Protein AF-A0A7J4T4Z6-F1 (afdb_monomer)

pLDDT: mean 88.27, std 12.52, range [46.16, 98.38]

Mean predicted aligned error: 5.54 Å

Sequence (144 aa):
MSSESMVTLQERMVHLTEQLSMPLIEVSLIVNRWIKALLSRLEELADEHNESLPENVKNPIPLAGSNNETNDFNYDLDRVLKMVDDDRMDILDTLIRVTIEEEKLSLMSALLFMRNWEFEMRKRLEQVQRPGQLFSPVTFEDGF

Radius of gyration: 15.97 Å; Cα contacts (8 Å, |Δi|>4): 110; chains: 1; bounding box: 39×34×45 Å

Secondary structure (DSSP, 8-state):
-HHHHHHHHHHHHHHHHHHTT-BHHHHHHHHHHHHHHHHHHHHHHHHHTT----HHHHSPPPPTT-----------HHHHHTSS-HHHHHHHHHHHHHHHHHTT--HHHHHHHHHHHHHHHHHHHHT--SGGGGGSBP-PPTT-

Structure (mmCIF, N/CA/C/O backbone):
data_AF-A0A7J4T4Z6-F1
#
_entry.id   AF-A0A7J4T4Z6-F1
#
loop_
_atom_site.group_PDB
_atom_site.id
_atom_site.type_symbol
_atom_site.label_atom_id
_atom_site.label_alt_id
_atom_sit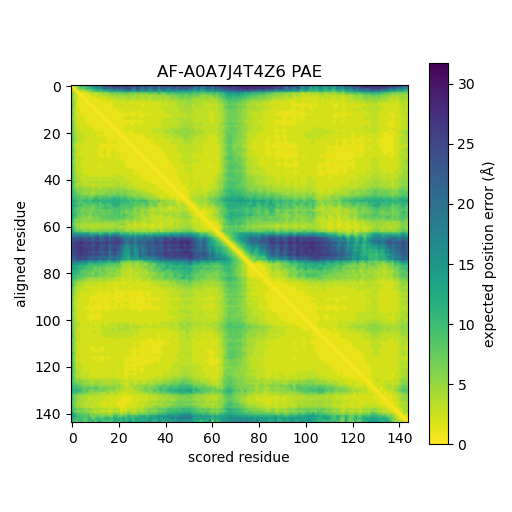e.label_comp_id
_atom_site.label_asym_id
_atom_site.label_entity_id
_atom_site.label_seq_id
_atom_site.pdbx_PDB_ins_code
_atom_site.Cartn_x
_atom_site.Cartn_y
_atom_site.Cartn_z
_atom_site.occupancy
_atom_site.B_iso_or_equiv
_atom_site.auth_seq_id
_atom_site.auth_comp_id
_atom_site.auth_asym_id
_atom_site.auth_atom_id
_atom_site.pdbx_PDB_model_num
ATOM 1 N N . MET A 1 1 ? 3.400 7.942 19.978 1.00 46.16 1 MET A N 1
ATOM 2 C CA . MET A 1 1 ? 3.428 6.533 19.543 1.00 46.16 1 MET A CA 1
ATOM 3 C C . MET A 1 1 ? 3.105 6.383 18.054 1.00 46.16 1 MET A C 1
ATOM 5 O O . MET A 1 1 ? 3.678 5.508 17.445 1.00 46.16 1 MET A O 1
ATOM 9 N N . SER A 1 2 ? 2.283 7.239 17.422 1.00 60.22 2 SER A N 1
ATOM 10 C CA . SER A 1 2 ? 1.936 7.089 15.992 1.00 60.22 2 SER A CA 1
ATOM 11 C C . SER A 1 2 ? 3.052 7.429 14.990 1.00 60.22 2 SER A C 1
ATOM 13 O O . SER A 1 2 ? 3.075 6.849 13.915 1.00 60.22 2 SER A O 1
ATOM 15 N N . SER A 1 3 ? 3.964 8.358 15.303 1.00 74.44 3 SER A N 1
ATOM 16 C CA . SER A 1 3 ? 4.955 8.832 14.319 1.00 74.44 3 SER A CA 1
ATOM 17 C C . SER A 1 3 ? 6.082 7.836 14.041 1.00 74.44 3 SER A C 1
ATOM 19 O O . SER A 1 3 ? 6.482 7.705 12.895 1.00 74.44 3 SER A O 1
ATOM 21 N N . GLU A 1 4 ? 6.594 7.150 15.063 1.00 85.25 4 GLU A N 1
ATOM 22 C CA . GLU A 1 4 ? 7.739 6.233 14.928 1.00 85.25 4 GLU A CA 1
ATOM 23 C C . GLU A 1 4 ? 7.346 4.972 14.153 1.00 85.25 4 GLU A C 1
ATOM 25 O O . GLU A 1 4 ? 7.978 4.634 13.162 1.00 85.25 4 GLU A O 1
ATOM 30 N N . SER A 1 5 ? 6.204 4.377 14.496 1.00 88.19 5 SER A N 1
ATOM 31 C CA . SER A 1 5 ? 5.625 3.239 13.777 1.00 88.19 5 SER A CA 1
ATOM 32 C C . SER A 1 5 ? 5.323 3.522 12.300 1.00 88.19 5 SER A C 1
ATOM 34 O O . SER A 1 5 ? 5.515 2.657 11.446 1.00 88.19 5 SER A O 1
ATOM 36 N N . MET A 1 6 ? 4.865 4.738 11.969 1.00 90.62 6 MET A N 1
ATOM 37 C CA . MET A 1 6 ? 4.678 5.142 10.569 1.00 90.62 6 MET A CA 1
ATOM 38 C C . MET A 1 6 ? 6.015 5.263 9.831 1.00 90.62 6 MET A C 1
ATOM 40 O O . MET A 1 6 ? 6.100 4.830 8.686 1.00 90.62 6 MET A O 1
ATOM 44 N N . VAL A 1 7 ? 7.053 5.795 10.488 1.00 92.00 7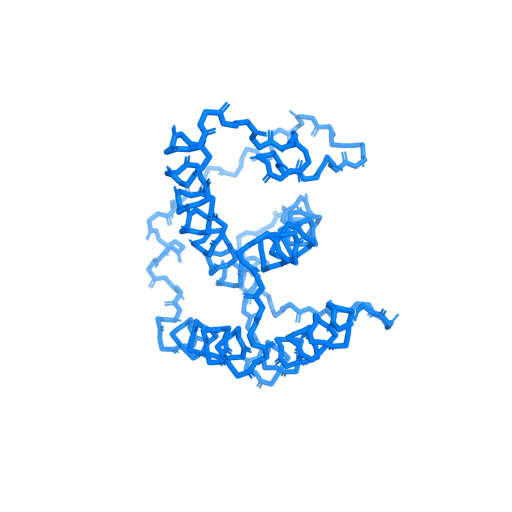 VAL A N 1
ATOM 45 C CA . VAL A 1 7 ? 8.414 5.857 9.929 1.00 92.00 7 VAL A CA 1
ATOM 46 C C . VAL A 1 7 ? 8.958 4.449 9.691 1.00 92.00 7 VAL A C 1
ATOM 48 O O . VAL A 1 7 ? 9.458 4.169 8.608 1.00 92.00 7 VAL A O 1
ATOM 51 N N . THR A 1 8 ? 8.772 3.518 10.628 1.00 93.94 8 THR A N 1
ATOM 52 C CA . THR A 1 8 ? 9.204 2.124 10.449 1.00 93.94 8 THR A CA 1
ATOM 53 C C . THR A 1 8 ? 8.520 1.452 9.257 1.00 93.94 8 THR A C 1
ATOM 55 O O . THR A 1 8 ? 9.186 0.780 8.467 1.00 93.94 8 THR A O 1
ATOM 58 N N . LEU A 1 9 ? 7.208 1.643 9.080 1.00 95.62 9 LEU A N 1
ATOM 59 C CA . LEU A 1 9 ? 6.504 1.135 7.898 1.00 95.62 9 LEU A CA 1
ATOM 60 C C . LEU A 1 9 ? 7.033 1.772 6.606 1.00 95.62 9 LEU A C 1
ATOM 62 O O . LEU A 1 9 ? 7.227 1.067 5.616 1.00 95.62 9 LEU A O 1
ATOM 66 N N . GLN A 1 10 ? 7.310 3.076 6.631 1.00 95.12 10 GLN A N 1
ATOM 67 C CA . GLN A 1 10 ? 7.882 3.801 5.501 1.00 95.12 10 GLN A CA 1
ATOM 68 C C . GLN A 1 10 ? 9.233 3.230 5.079 1.00 95.12 10 GLN A C 1
ATOM 70 O O . GLN A 1 10 ? 9.383 2.815 3.932 1.00 95.12 10 GLN A O 1
ATOM 75 N N . GLU A 1 11 ? 10.185 3.156 6.009 1.00 95.00 11 GLU A N 1
ATOM 76 C CA . GLU A 1 11 ? 11.544 2.675 5.763 1.00 95.00 11 GLU A CA 1
ATOM 77 C C . GLU A 1 11 ? 11.530 1.248 5.219 1.00 95.00 11 GLU A C 1
ATOM 79 O O . GLU A 1 11 ? 12.201 0.947 4.232 1.00 95.00 11 GLU A O 1
ATOM 84 N N . ARG A 1 12 ? 10.713 0.370 5.814 1.00 96.75 12 ARG A N 1
ATOM 85 C CA . ARG A 1 12 ? 10.575 -1.020 5.364 1.00 96.75 12 ARG A CA 1
ATOM 86 C C . ARG A 1 12 ? 10.003 -1.114 3.949 1.00 96.75 12 ARG A C 1
ATOM 88 O O . ARG A 1 12 ? 10.496 -1.913 3.154 1.00 96.75 12 ARG A O 1
ATOM 95 N N . MET A 1 13 ? 8.987 -0.316 3.618 1.00 97.12 13 MET A N 1
ATOM 96 C CA . MET A 1 13 ? 8.403 -0.311 2.273 1.00 97.12 13 MET A CA 1
ATOM 97 C C . MET A 1 13 ? 9.351 0.284 1.227 1.00 97.12 13 MET A C 1
ATOM 99 O O . MET A 1 13 ? 9.503 -0.304 0.156 1.00 97.12 13 MET A O 1
ATOM 103 N N . VAL A 1 14 ? 10.019 1.403 1.525 1.00 96.69 14 VAL A N 1
ATOM 104 C CA . VAL A 1 14 ? 11.043 1.995 0.645 1.00 96.69 14 VAL A CA 1
ATOM 105 C C . VAL A 1 14 ? 12.152 0.978 0.392 1.00 96.69 14 VAL A C 1
ATOM 107 O O . VAL A 1 14 ? 12.416 0.624 -0.754 1.00 96.69 14 VAL A O 1
ATOM 110 N N . HIS A 1 15 ? 12.712 0.403 1.456 1.00 96.38 15 HIS A N 1
ATOM 111 C CA . HIS A 1 15 ? 13.794 -0.566 1.340 1.00 96.38 15 HIS A CA 1
ATOM 112 C C . HIS A 1 15 ? 13.401 -1.792 0.507 1.00 96.38 15 HIS A C 1
ATOM 114 O O . HIS A 1 15 ? 14.153 -2.215 -0.370 1.00 96.38 15 HIS A O 1
ATOM 120 N N . LEU A 1 16 ? 12.208 -2.352 0.737 1.00 97.31 16 LEU A N 1
ATOM 121 C CA . LEU A 1 16 ? 11.740 -3.523 -0.003 1.00 97.31 16 LEU A CA 1
ATOM 122 C C . LEU A 1 16 ? 11.497 -3.212 -1.485 1.00 97.31 16 LEU A C 1
ATOM 124 O O . LEU A 1 16 ? 11.888 -3.996 -2.353 1.00 97.31 16 LEU A O 1
ATOM 128 N N . THR A 1 17 ? 10.847 -2.084 -1.777 1.00 96.75 17 THR A N 1
ATOM 129 C CA . THR A 1 17 ? 10.553 -1.687 -3.161 1.00 96.75 17 THR A CA 1
ATOM 130 C C . THR A 1 17 ? 11.830 -1.428 -3.958 1.00 96.75 17 THR A C 1
ATOM 132 O O . THR A 1 17 ? 11.906 -1.843 -5.114 1.00 96.75 17 THR A O 1
ATOM 135 N N . GLU A 1 18 ? 12.863 -0.857 -3.338 1.00 95.69 18 GLU A N 1
ATOM 136 C CA . GLU A 1 18 ? 14.193 -0.709 -3.938 1.00 95.69 18 GLU A CA 1
ATOM 137 C C . GLU A 1 18 ? 14.900 -2.059 -4.115 1.00 95.69 18 GLU A C 1
ATOM 139 O O . GLU A 1 18 ? 15.369 -2.375 -5.213 1.00 95.69 18 GLU A O 1
ATOM 144 N N . GLN A 1 19 ? 14.925 -2.897 -3.071 1.00 96.69 19 GLN A N 1
ATOM 145 C CA . GLN A 1 19 ? 15.586 -4.207 -3.086 1.00 96.69 19 GLN A CA 1
ATOM 146 C C . GLN A 1 19 ? 15.039 -5.116 -4.193 1.00 96.69 19 GLN A C 1
ATOM 148 O O . GLN A 1 19 ? 15.803 -5.817 -4.857 1.00 96.69 19 GLN A O 1
ATOM 153 N N . LEU A 1 20 ? 13.720 -5.118 -4.389 1.00 96.81 20 LEU A N 1
ATOM 154 C CA . LEU A 1 20 ? 13.059 -5.933 -5.408 1.00 96.81 20 LEU A CA 1
ATOM 155 C C . LEU A 1 20 ? 12.883 -5.194 -6.740 1.00 96.81 20 LEU A C 1
ATOM 157 O O . LEU A 1 20 ? 12.291 -5.755 -7.661 1.00 96.81 20 LEU A O 1
ATOM 161 N N . SER A 1 21 ? 13.386 -3.957 -6.847 1.00 96.38 21 SER A N 1
ATOM 162 C CA . SER A 1 21 ? 13.221 -3.092 -8.022 1.00 96.38 21 SER A CA 1
ATOM 163 C C . SER A 1 21 ? 11.763 -3.034 -8.491 1.00 96.38 21 SER A C 1
ATOM 165 O O . SER A 1 21 ? 11.476 -3.179 -9.681 1.00 96.38 21 SER A O 1
ATOM 167 N N . MET A 1 22 ? 10.836 -2.871 -7.540 1.00 97.31 22 MET A N 1
ATOM 168 C CA . MET A 1 22 ? 9.403 -3.008 -7.784 1.00 97.31 22 MET A CA 1
ATOM 169 C C . MET A 1 22 ? 8.913 -1.988 -8.823 1.00 97.31 22 MET A C 1
ATOM 171 O O . MET A 1 22 ? 9.096 -0.782 -8.631 1.00 97.31 22 MET A O 1
ATOM 175 N N . PRO A 1 23 ? 8.250 -2.451 -9.895 1.00 96.62 23 PRO A N 1
ATOM 176 C CA . PRO A 1 23 ? 7.514 -1.625 -10.840 1.00 96.62 23 PRO A CA 1
ATOM 177 C C . PRO A 1 23 ? 6.538 -0.638 -10.199 1.00 96.62 23 PRO A C 1
ATOM 179 O O . PRO A 1 23 ? 5.774 -0.997 -9.300 1.00 96.62 23 PRO A O 1
ATOM 182 N N . LEU A 1 24 ? 6.464 0.572 -10.763 1.00 95.56 24 LEU A N 1
ATOM 183 C CA . LEU A 1 24 ? 5.466 1.583 -10.395 1.00 95.56 24 LEU A CA 1
ATOM 184 C C . LEU A 1 24 ? 4.038 1.027 -10.385 1.00 95.56 24 LEU A C 1
ATOM 186 O O . LEU A 1 24 ? 3.282 1.300 -9.451 1.00 95.56 24 LEU A O 1
ATOM 190 N N . ILE A 1 25 ? 3.664 0.239 -11.395 1.00 95.06 25 ILE A N 1
ATOM 191 C CA . ILE A 1 25 ? 2.314 -0.328 -11.489 1.00 95.06 25 ILE A CA 1
ATOM 192 C C . ILE A 1 25 ? 1.997 -1.280 -10.334 1.00 95.06 25 ILE A C 1
ATOM 194 O O . ILE A 1 25 ? 0.907 -1.219 -9.775 1.00 95.06 25 ILE A O 1
ATOM 198 N N . GLU A 1 26 ? 2.950 -2.111 -9.923 1.00 96.94 26 GLU A N 1
ATOM 199 C CA . GLU A 1 26 ? 2.747 -3.109 -8.871 1.00 96.94 26 GLU A CA 1
ATOM 200 C C . GLU A 1 26 ? 2.591 -2.457 -7.504 1.00 96.94 26 GLU A C 1
ATOM 202 O O . GLU A 1 26 ? 1.640 -2.754 -6.778 1.00 96.94 26 GLU A O 1
ATOM 207 N N . VAL A 1 27 ? 3.470 -1.500 -7.190 1.00 97.50 27 VAL A N 1
ATOM 208 C CA . VAL A 1 27 ? 3.378 -0.711 -5.956 1.00 97.50 27 VAL A CA 1
ATOM 209 C C . VAL A 1 27 ? 2.049 0.047 -5.918 1.00 97.50 27 VAL A C 1
ATOM 211 O O . VAL A 1 27 ? 1.338 -0.000 -4.916 1.00 97.50 27 VAL A O 1
ATOM 214 N N . SER A 1 28 ? 1.653 0.673 -7.032 1.00 96.19 28 SER A N 1
ATOM 215 C CA . SER A 1 28 ? 0.381 1.402 -7.138 1.00 96.19 28 SER A CA 1
ATOM 216 C C . SER A 1 28 ? -0.836 0.503 -6.896 1.00 96.19 28 SER A C 1
ATOM 218 O O . SER A 1 28 ? -1.774 0.895 -6.199 1.00 96.19 28 SER A O 1
ATOM 220 N N . LEU A 1 29 ? -0.831 -0.714 -7.451 1.00 96.50 29 LEU A N 1
ATOM 221 C CA . LEU A 1 29 ? -1.910 -1.685 -7.267 1.00 96.50 29 LEU A CA 1
ATOM 222 C C . LEU A 1 29 ? -2.014 -2.156 -5.814 1.00 96.50 29 LEU A C 1
ATOM 224 O O . LEU A 1 29 ? -3.124 -2.260 -5.288 1.00 96.50 29 LEU A O 1
ATOM 228 N N . ILE A 1 30 ? -0.881 -2.417 -5.157 1.00 97.75 30 ILE A N 1
ATOM 229 C CA . ILE A 1 30 ? -0.846 -2.811 -3.744 1.00 97.75 30 ILE A CA 1
ATOM 230 C C . ILE A 1 30 ? -1.352 -1.678 -2.852 1.00 97.75 30 ILE A C 1
ATOM 232 O O . ILE A 1 30 ? -2.260 -1.897 -2.052 1.00 97.75 30 ILE A O 1
ATOM 236 N N . VAL A 1 31 ? -0.846 -0.457 -3.036 1.00 97.62 31 VAL A N 1
ATOM 237 C CA . VAL A 1 31 ? -1.281 0.717 -2.267 1.00 97.62 31 VAL A CA 1
ATOM 238 C C . VAL A 1 31 ? -2.793 0.929 -2.406 1.00 97.62 31 VAL A C 1
ATOM 240 O O . VAL A 1 31 ? -3.496 1.043 -1.405 1.00 97.62 31 VAL A O 1
ATOM 243 N N . ASN A 1 32 ? -3.333 0.881 -3.628 1.00 96.88 32 ASN A N 1
ATOM 244 C CA . ASN A 1 32 ? -4.776 1.010 -3.862 1.00 96.88 32 ASN A CA 1
ATOM 245 C C . ASN A 1 32 ? -5.587 -0.113 -3.185 1.00 96.88 32 ASN A C 1
ATOM 247 O O . ASN A 1 32 ? -6.654 0.134 -2.622 1.00 96.88 32 ASN A O 1
ATOM 251 N N . ARG A 1 33 ? -5.083 -1.354 -3.204 1.00 97.31 33 ARG A N 1
ATOM 252 C CA .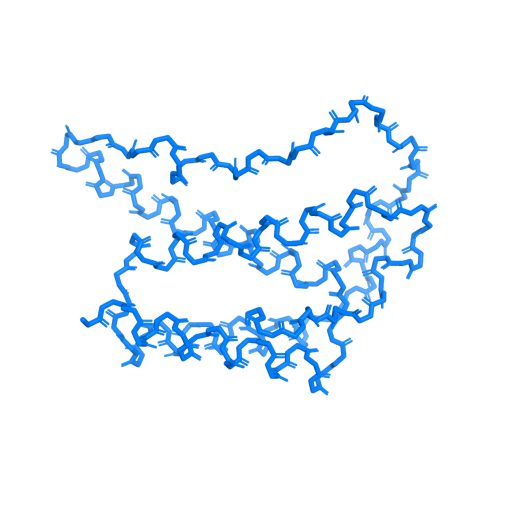 ARG A 1 33 ? -5.716 -2.499 -2.527 1.00 97.31 33 ARG A CA 1
ATOM 253 C C . ARG A 1 33 ? -5.822 -2.261 -1.020 1.00 97.31 33 ARG A C 1
ATOM 255 O O . ARG A 1 33 ? -6.898 -2.455 -0.454 1.00 97.31 33 ARG A O 1
ATOM 262 N N . TRP A 1 34 ? -4.742 -1.790 -0.397 1.00 97.88 34 TRP A N 1
ATOM 263 C CA . TRP A 1 34 ? -4.710 -1.459 1.027 1.00 97.88 34 TRP A CA 1
ATOM 264 C C . TRP A 1 34 ? -5.638 -0.301 1.376 1.00 97.88 34 TRP A C 1
ATOM 266 O O . TRP A 1 34 ? -6.392 -0.409 2.338 1.00 97.88 34 TRP A O 1
ATOM 276 N N . ILE A 1 35 ? -5.663 0.763 0.571 1.00 97.31 35 ILE A N 1
ATOM 277 C CA . ILE A 1 35 ? -6.589 1.888 0.767 1.00 97.31 35 ILE A CA 1
ATOM 278 C C . ILE A 1 35 ? -8.033 1.407 0.755 1.00 97.31 35 ILE A C 1
ATOM 280 O O . ILE A 1 35 ? -8.777 1.729 1.673 1.00 97.31 35 ILE A O 1
ATOM 284 N N . LYS A 1 36 ? -8.427 0.606 -0.242 1.00 96.75 36 LYS A N 1
ATOM 285 C CA . LYS A 1 36 ? -9.791 0.066 -0.328 1.00 96.75 36 LYS A CA 1
ATOM 286 C C . LYS A 1 36 ? -10.142 -0.789 0.885 1.00 96.75 36 LYS A C 1
ATOM 288 O O . LYS A 1 36 ? -11.220 -0.614 1.446 1.00 96.75 36 LYS A O 1
ATOM 293 N N . ALA A 1 37 ? -9.246 -1.685 1.298 1.00 96.50 37 ALA A N 1
ATOM 294 C CA . ALA A 1 37 ? -9.474 -2.559 2.446 1.00 96.50 37 ALA A CA 1
ATOM 295 C C . ALA A 1 37 ? -9.603 -1.766 3.759 1.00 96.50 37 ALA A C 1
ATOM 297 O O . ALA A 1 37 ? -10.546 -1.977 4.520 1.00 96.50 37 ALA A O 1
ATOM 298 N N . LEU A 1 38 ? -8.686 -0.825 4.001 1.00 96.06 38 LEU A N 1
ATOM 299 C CA . LEU A 1 38 ? -8.677 0.011 5.201 1.00 96.06 38 LEU A CA 1
ATOM 300 C C . LEU A 1 38 ? -9.866 0.972 5.236 1.00 96.06 38 LEU A C 1
ATOM 302 O O . LEU A 1 38 ? -10.495 1.106 6.281 1.00 96.06 38 LEU A O 1
ATOM 306 N N . LEU A 1 39 ? -10.186 1.614 4.110 1.00 95.31 39 LEU A N 1
ATOM 307 C CA . LEU A 1 39 ? -11.319 2.528 4.003 1.00 95.31 39 LEU A CA 1
ATOM 308 C C . LEU A 1 39 ? -12.635 1.792 4.246 1.00 95.31 39 LEU A C 1
ATOM 310 O O . LEU A 1 39 ? -13.392 2.231 5.099 1.00 95.31 39 LEU A O 1
ATOM 314 N N . SER A 1 40 ? -12.851 0.642 3.595 1.00 95.12 40 SER A N 1
ATOM 315 C CA . SER A 1 40 ? -14.071 -0.158 3.794 1.00 95.12 40 SER A CA 1
ATOM 316 C C . SER A 1 40 ? -14.250 -0.523 5.268 1.00 95.12 40 SER A C 1
ATOM 318 O O . SER A 1 40 ? -15.317 -0.331 5.839 1.00 95.12 40 SER A O 1
ATOM 320 N N . ARG A 1 41 ? -13.173 -0.978 5.926 1.00 94.38 41 ARG A N 1
ATOM 321 C CA . ARG A 1 41 ? -13.231 -1.339 7.346 1.00 94.38 41 ARG A CA 1
ATOM 322 C C . ARG A 1 41 ? -13.495 -0.137 8.252 1.00 94.38 41 ARG A C 1
ATOM 324 O O . ARG A 1 41 ? -14.144 -0.269 9.285 1.00 94.38 41 ARG A O 1
ATOM 331 N N . LEU A 1 42 ? -12.947 1.020 7.903 1.00 93.06 42 LEU A N 1
ATOM 332 C CA . LEU A 1 42 ? -13.100 2.242 8.679 1.00 93.06 42 LEU A CA 1
ATOM 333 C C . LEU A 1 42 ? -14.496 2.860 8.494 1.00 93.06 42 LEU A C 1
ATOM 335 O O . LEU A 1 42 ? -15.038 3.409 9.448 1.00 93.06 42 LEU A O 1
ATOM 339 N N . GLU A 1 43 ? -15.083 2.740 7.303 1.00 93.19 43 GLU A N 1
ATOM 340 C CA . GLU A 1 43 ? -16.468 3.128 7.011 1.00 93.19 43 GLU A CA 1
ATOM 341 C C . GLU A 1 43 ? -17.461 2.257 7.784 1.00 93.19 43 GLU A C 1
ATOM 343 O O . GLU A 1 43 ? -18.330 2.805 8.451 1.00 93.19 43 GLU A O 1
ATOM 348 N N . GLU A 1 44 ? -17.265 0.933 7.811 1.00 93.62 44 GLU A N 1
ATOM 349 C CA . GLU A 1 44 ? -18.069 0.022 8.644 1.00 93.62 44 GLU A CA 1
ATOM 350 C C . GLU A 1 44 ? -18.082 0.453 10.119 1.00 93.62 44 GLU A C 1
ATOM 352 O O . GLU A 1 44 ? -19.140 0.539 10.738 1.00 93.62 44 GLU A O 1
ATOM 357 N N . LEU A 1 45 ? -16.910 0.771 10.682 1.00 91.62 45 LEU A N 1
ATOM 358 C CA . LEU A 1 45 ? -16.799 1.227 12.070 1.00 91.62 45 LEU A CA 1
ATOM 359 C C . LEU A 1 45 ? -17.438 2.604 12.285 1.00 91.62 45 LEU A C 1
ATOM 361 O O . LEU A 1 45 ? -18.061 2.839 13.317 1.00 91.62 45 LEU A O 1
ATOM 365 N N . ALA A 1 46 ? -17.288 3.528 11.336 1.00 90.69 46 ALA A N 1
ATOM 366 C CA . ALA A 1 46 ? -17.909 4.844 11.432 1.00 90.69 46 ALA A CA 1
ATOM 367 C C . ALA A 1 46 ? -19.440 4.733 11.421 1.00 90.69 46 ALA A C 1
ATOM 369 O O . ALA A 1 46 ? -20.102 5.350 12.256 1.00 90.69 46 ALA A O 1
ATOM 370 N N . ASP A 1 47 ? -19.988 3.882 10.552 1.00 92.06 47 ASP A N 1
ATOM 371 C CA . ASP A 1 47 ? -21.421 3.613 10.472 1.00 92.06 47 ASP A CA 1
ATOM 372 C C . ASP A 1 47 ? -21.954 2.967 11.763 1.00 92.06 47 ASP A C 1
ATOM 374 O O . ASP A 1 47 ? -23.005 3.376 12.260 1.00 92.06 47 ASP A O 1
ATOM 378 N N . GLU A 1 48 ? -21.212 2.024 12.362 1.00 92.94 48 GLU A N 1
ATOM 379 C CA . GLU A 1 48 ? -21.541 1.417 13.666 1.00 92.94 48 GLU A CA 1
ATOM 380 C C . GLU A 1 48 ? -21.608 2.448 14.810 1.00 92.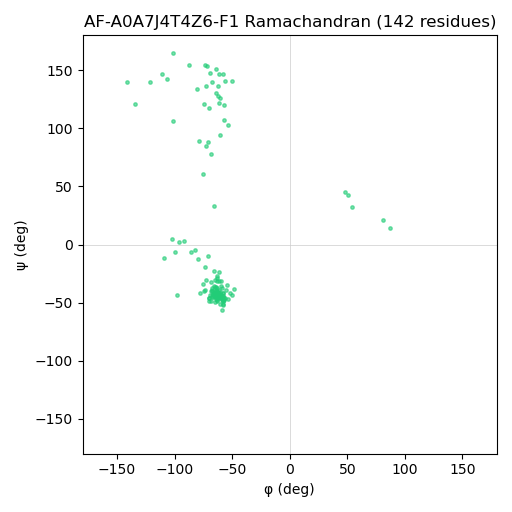94 48 GLU A C 1
ATOM 382 O O . GLU A 1 48 ? -22.381 2.283 15.758 1.00 92.94 48 GLU A O 1
ATOM 387 N N . HIS A 1 49 ? -20.811 3.515 14.721 1.00 90.44 49 HIS A N 1
ATOM 388 C CA . HIS A 1 49 ? -20.712 4.568 15.732 1.00 90.44 49 HIS A CA 1
ATOM 389 C C . HIS A 1 49 ? -21.476 5.855 15.377 1.00 90.44 49 HIS A C 1
ATOM 391 O O . HIS A 1 49 ? -21.423 6.820 16.143 1.00 90.44 49 HIS A O 1
ATOM 397 N N . ASN A 1 50 ? -22.226 5.875 14.266 1.00 89.44 50 ASN A N 1
ATOM 398 C CA . ASN A 1 50 ? -22.897 7.067 13.730 1.00 89.44 50 ASN A CA 1
ATOM 399 C C . ASN A 1 50 ? -21.938 8.261 13.510 1.00 89.44 50 ASN A C 1
ATOM 401 O O . ASN A 1 50 ? -22.327 9.426 13.638 1.00 89.44 50 ASN A O 1
ATOM 405 N N . GLU A 1 51 ? -20.684 7.975 13.170 1.00 89.38 51 GLU A N 1
ATOM 406 C CA . GLU A 1 51 ? -19.650 8.955 12.851 1.00 89.38 51 GLU A CA 1
ATOM 407 C C . GLU A 1 51 ? -19.444 9.064 11.333 1.00 89.38 51 GLU A C 1
ATOM 409 O O . GLU A 1 51 ? -19.870 8.218 10.555 1.00 89.38 51 GLU A O 1
ATOM 414 N N . SER A 1 52 ? -18.773 10.128 10.886 1.00 85.00 52 SER A N 1
ATOM 415 C CA . SER A 1 52 ? -18.330 10.257 9.494 1.00 85.00 52 SER A CA 1
ATOM 416 C C . SER A 1 52 ? -16.825 10.426 9.447 1.00 85.00 52 SER A C 1
ATOM 418 O O . SER A 1 52 ? -16.251 11.208 10.206 1.00 85.00 52 SER A O 1
ATOM 420 N N . LEU A 1 53 ? -16.196 9.769 8.475 1.00 86.88 53 LEU A N 1
ATOM 421 C CA . LEU A 1 53 ? -14.769 9.939 8.245 1.00 86.88 53 LEU A CA 1
ATOM 422 C C . LEU A 1 53 ? -14.445 11.340 7.701 1.00 86.88 53 LEU A C 1
ATOM 424 O O . LEU A 1 53 ? -15.243 11.909 6.947 1.00 86.88 53 LEU A O 1
ATOM 428 N N . PRO A 1 54 ? -13.268 11.886 8.042 1.00 87.56 54 PRO A N 1
ATOM 429 C CA . PRO A 1 54 ? -12.753 13.112 7.444 1.00 87.56 54 PRO A CA 1
ATOM 430 C C . PRO A 1 54 ? -12.520 12.996 5.927 1.00 87.56 54 PRO A C 1
ATOM 432 O O . PRO A 1 54 ? -12.101 11.955 5.418 1.00 87.56 54 PRO A O 1
ATOM 435 N N . GLU A 1 55 ? -12.711 14.093 5.191 1.00 84.50 55 GLU A N 1
ATOM 436 C CA . GLU A 1 55 ? -12.562 14.112 3.725 1.00 84.50 55 GLU A CA 1
ATOM 437 C C . GLU A 1 55 ? -11.137 13.803 3.245 1.00 84.50 55 GLU A C 1
ATOM 439 O O . GLU A 1 55 ? -10.966 13.187 2.195 1.00 84.50 55 GLU A O 1
ATOM 444 N N . ASN A 1 56 ? -10.115 14.170 4.023 1.00 80.06 56 ASN A N 1
ATOM 445 C CA . ASN A 1 56 ? -8.706 13.865 3.737 1.00 80.06 56 ASN A CA 1
ATOM 446 C C . ASN A 1 56 ? -8.355 12.375 3.906 1.00 80.06 56 ASN A C 1
ATOM 448 O O . ASN A 1 56 ? -7.256 11.961 3.550 1.00 80.06 56 ASN A O 1
ATOM 452 N N . VAL A 1 57 ? -9.267 11.584 4.473 1.00 85.62 57 VAL A N 1
ATOM 453 C CA . VAL A 1 57 ? -9.142 10.130 4.624 1.00 85.62 57 VAL A CA 1
ATOM 454 C C . VAL A 1 57 ? -9.902 9.424 3.501 1.00 85.62 57 VAL A C 1
ATOM 456 O O . VAL A 1 57 ? -9.386 8.486 2.884 1.00 85.62 57 VAL A O 1
ATOM 459 N N . LYS A 1 58 ? -11.114 9.908 3.199 1.00 87.81 58 LYS A N 1
ATOM 460 C CA . LYS A 1 58 ? -11.985 9.370 2.143 1.00 87.81 58 LYS A CA 1
ATOM 461 C C . LYS A 1 58 ? -11.433 9.601 0.742 1.00 87.81 58 LYS A C 1
ATOM 463 O O . LYS A 1 58 ? -11.539 8.719 -0.108 1.00 87.81 58 LYS A O 1
ATOM 468 N N . ASN A 1 59 ? -10.815 10.756 0.510 1.00 90.25 59 ASN A N 1
ATOM 469 C CA . ASN A 1 59 ? -10.389 11.160 -0.822 1.00 90.25 59 ASN A CA 1
ATOM 470 C C . ASN A 1 59 ? -8.863 11.163 -0.966 1.00 90.25 59 ASN A C 1
ATOM 472 O O . ASN A 1 59 ? -8.153 11.494 -0.013 1.00 90.25 59 ASN A O 1
ATOM 476 N N . PRO A 1 60 ? -8.349 10.842 -2.165 1.00 91.25 60 PRO A N 1
ATOM 477 C CA . PRO A 1 60 ? -6.937 11.001 -2.480 1.00 91.25 60 PRO A CA 1
ATOM 478 C C . PRO A 1 60 ? -6.466 12.450 -2.296 1.00 91.25 60 PRO A C 1
ATOM 480 O O . PRO A 1 60 ? -7.198 13.393 -2.607 1.00 91.25 60 PRO A O 1
ATOM 483 N N . ILE A 1 61 ? -5.210 12.636 -1.879 1.00 91.81 61 ILE A N 1
ATOM 484 C CA . ILE A 1 61 ? -4.594 13.969 -1.802 1.00 91.81 61 ILE A CA 1
ATOM 485 C C . ILE A 1 61 ? -4.545 14.572 -3.225 1.00 91.81 61 ILE A C 1
ATOM 487 O O . ILE A 1 61 ? -4.086 13.895 -4.156 1.00 91.81 61 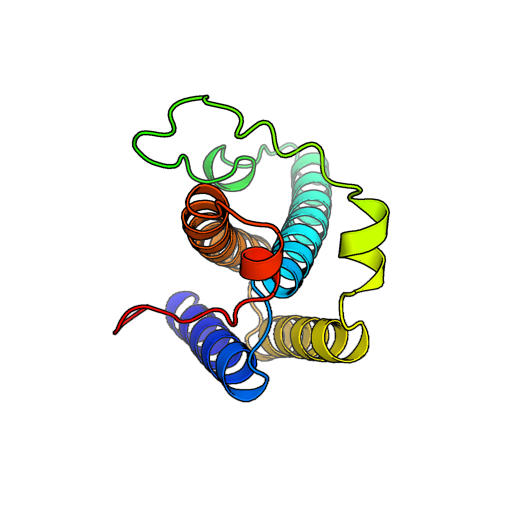ILE A O 1
ATOM 491 N N . PRO A 1 62 ? -5.040 15.804 -3.450 1.00 88.94 62 PRO A N 1
ATOM 492 C CA . PRO A 1 62 ? -5.003 16.433 -4.769 1.00 88.94 62 PRO A CA 1
ATOM 493 C C . PRO A 1 62 ? -3.567 16.652 -5.261 1.00 88.94 62 PRO A C 1
ATOM 495 O O . PRO A 1 62 ? -2.720 17.130 -4.510 1.00 88.94 62 PRO A O 1
ATOM 498 N N . LEU A 1 63 ? -3.306 16.350 -6.534 1.00 86.00 63 LEU A N 1
ATOM 499 C CA . LEU A 1 63 ? -2.052 16.708 -7.197 1.00 86.00 63 LEU A CA 1
ATOM 500 C C . LEU A 1 63 ? -2.117 18.180 -7.635 1.00 86.00 63 LEU A C 1
ATOM 502 O O . LEU A 1 63 ? -3.125 18.638 -8.179 1.00 86.00 63 LEU A O 1
ATOM 506 N N . ALA A 1 64 ? -1.057 18.945 -7.374 1.00 78.44 64 ALA A N 1
ATOM 507 C CA . ALA A 1 64 ? -0.991 20.346 -7.773 1.00 78.44 64 ALA A CA 1
ATOM 508 C C . ALA A 1 64 ? -0.753 20.455 -9.285 1.00 78.44 64 ALA A C 1
ATOM 510 O O . ALA A 1 64 ? 0.266 19.991 -9.786 1.00 78.44 64 ALA A O 1
ATOM 511 N N . GLY A 1 65 ? -1.668 21.113 -10.001 1.00 65.12 65 GLY A N 1
ATOM 512 C CA . GLY A 1 65 ? -1.496 21.382 -11.429 1.00 65.12 65 GLY A CA 1
ATOM 513 C C . GLY A 1 65 ? -1.837 20.216 -12.355 1.00 65.12 65 GLY A C 1
ATOM 514 O O . GLY A 1 65 ? -1.390 20.246 -13.498 1.00 65.12 65 GLY A O 1
ATOM 515 N N . SER A 1 66 ? -2.637 19.236 -11.909 1.00 54.34 66 SER A N 1
ATOM 516 C CA . SER A 1 66 ? -3.183 18.222 -12.815 1.00 54.34 66 SER A CA 1
ATOM 517 C C . SER A 1 66 ? -4.046 18.880 -13.881 1.00 54.34 66 SER A C 1
ATOM 519 O O . SER A 1 66 ? -5.234 19.151 -13.689 1.00 54.34 66 SER A O 1
ATOM 521 N N . ASN A 1 67 ? -3.431 19.158 -15.025 1.00 49.62 67 ASN A N 1
ATOM 522 C CA . ASN A 1 67 ? -4.166 19.382 -16.247 1.00 49.62 67 ASN A CA 1
ATOM 523 C C . ASN A 1 67 ? -4.910 18.075 -16.515 1.00 49.62 67 ASN A C 1
ATOM 525 O O . ASN A 1 67 ? -4.291 17.023 -16.639 1.00 49.62 67 ASN A O 1
ATOM 529 N N . ASN A 1 68 ? -6.240 18.138 -16.603 1.00 46.78 68 ASN A N 1
ATOM 530 C CA . ASN A 1 68 ? -7.101 17.027 -17.026 1.00 46.78 68 ASN A CA 1
ATOM 531 C C . ASN A 1 68 ? -6.866 16.646 -18.505 1.00 46.78 68 ASN A C 1
ATOM 533 O O . ASN A 1 68 ? -7.800 16.280 -19.216 1.00 46.78 68 ASN A O 1
ATOM 537 N N . GLU A 1 69 ? -5.637 16.773 -18.999 1.00 47.88 69 GLU A N 1
ATOM 538 C CA . GLU A 1 69 ? -5.197 16.117 -20.210 1.00 47.88 69 GLU A CA 1
ATOM 539 C C . GLU A 1 69 ? -5.101 14.640 -19.851 1.00 47.88 69 GLU A C 1
ATOM 541 O O . GLU A 1 69 ? -4.090 14.140 -19.362 1.00 47.88 69 GLU A O 1
ATOM 546 N N . THR A 1 70 ? -6.223 13.942 -20.017 1.00 50.66 70 THR A N 1
ATOM 547 C CA . THR A 1 70 ? -6.228 12.490 -20.080 1.00 50.66 70 THR A CA 1
ATOM 548 C C . THR A 1 70 ? -5.227 12.124 -21.159 1.00 50.66 70 THR A C 1
ATOM 550 O O . THR A 1 70 ? -5.508 12.303 -22.345 1.00 50.66 70 THR A O 1
ATOM 553 N N . ASN A 1 71 ? -4.040 11.677 -20.755 1.00 53.34 71 ASN A N 1
ATOM 554 C CA . ASN A 1 71 ? -3.122 11.064 -21.688 1.00 53.34 71 ASN A CA 1
ATOM 555 C C . ASN A 1 71 ? -3.885 9.890 -22.305 1.00 53.34 71 ASN A C 1
ATOM 557 O O . ASN A 1 71 ? -4.174 8.910 -21.617 1.00 53.34 71 ASN A O 1
ATOM 561 N N . ASP A 1 72 ? -4.280 10.041 -23.569 1.00 50.94 72 ASP A N 1
ATOM 562 C CA . ASP A 1 72 ? -5.093 9.087 -24.322 1.00 50.94 72 ASP A CA 1
ATOM 563 C C . ASP A 1 72 ? -4.215 7.891 -24.720 1.00 50.94 72 ASP A C 1
ATOM 565 O O . ASP A 1 72 ? -3.920 7.619 -25.885 1.00 50.94 72 ASP A O 1
ATOM 569 N N . PHE A 1 73 ? -3.682 7.206 -23.708 1.00 56.31 73 PHE A N 1
ATOM 570 C CA . PHE A 1 73 ? -3.010 5.935 -23.865 1.00 56.31 73 PHE A CA 1
ATOM 571 C C . PHE A 1 73 ? -4.094 4.878 -24.006 1.00 56.31 73 PHE A C 1
ATOM 573 O O . PHE A 1 73 ? -4.535 4.280 -23.027 1.00 56.31 73 PHE A O 1
ATOM 580 N N . ASN A 1 74 ? -4.510 4.635 -25.247 1.00 57.81 74 ASN A N 1
ATOM 581 C CA . ASN A 1 74 ? -5.316 3.475 -25.602 1.00 57.81 74 ASN A CA 1
ATOM 582 C C . ASN A 1 74 ? -4.451 2.208 -25.453 1.00 57.81 74 ASN A C 1
ATOM 584 O O . ASN A 1 74 ? -3.857 1.709 -26.412 1.00 57.81 74 ASN A O 1
ATOM 588 N N . TYR A 1 75 ? -4.275 1.767 -24.208 1.00 65.19 75 TYR A N 1
ATOM 589 C CA . TYR A 1 75 ? -3.510 0.587 -23.837 1.00 65.19 75 TYR A CA 1
ATOM 590 C C . TYR A 1 75 ? -4.459 -0.540 -23.422 1.00 65.19 75 TYR A C 1
ATOM 592 O O . TYR A 1 75 ? -5.466 -0.316 -22.753 1.00 65.19 75 TYR A O 1
ATOM 600 N N . ASP A 1 76 ? -4.106 -1.769 -23.793 1.00 76.69 76 ASP A N 1
ATOM 601 C CA . ASP A 1 76 ? -4.802 -2.980 -23.364 1.00 76.69 76 ASP A CA 1
ATOM 602 C C . ASP A 1 76 ? -4.483 -3.263 -21.890 1.00 76.69 76 ASP A C 1
ATOM 604 O O . ASP A 1 76 ? -3.541 -3.992 -21.587 1.00 76.69 76 ASP A O 1
ATOM 608 N N . LEU A 1 77 ? -5.225 -2.639 -20.969 1.00 75.69 77 LEU A N 1
ATOM 609 C CA . LEU A 1 77 ? -5.027 -2.772 -19.522 1.00 75.69 77 LEU A CA 1
ATOM 610 C C . LEU A 1 77 ? -4.899 -4.239 -19.083 1.00 75.69 77 LEU A C 1
ATOM 612 O O . LEU A 1 77 ? -4.035 -4.550 -18.263 1.00 75.69 77 LEU A O 1
ATOM 616 N N . ASP A 1 78 ? -5.670 -5.145 -19.690 1.00 80.69 78 ASP A N 1
ATOM 617 C CA . ASP A 1 78 ? -5.618 -6.579 -19.395 1.00 80.69 78 ASP A CA 1
ATOM 618 C C . ASP A 1 78 ? -4.240 -7.174 -19.700 1.00 80.69 78 ASP A C 1
ATOM 620 O O . ASP A 1 78 ? -3.789 -8.105 -19.031 1.00 80.69 78 ASP A O 1
ATOM 624 N N . ARG A 1 79 ? -3.532 -6.634 -20.693 1.00 83.38 79 ARG A N 1
ATOM 625 C CA . ARG A 1 79 ? -2.161 -7.028 -21.009 1.00 83.38 79 ARG A CA 1
ATOM 626 C C . ARG A 1 79 ? -1.146 -6.508 -19.991 1.00 83.38 79 ARG A C 1
ATOM 628 O O . ARG A 1 79 ? -0.247 -7.269 -19.651 1.00 83.38 79 ARG A O 1
ATOM 635 N N . VAL A 1 80 ? -1.285 -5.280 -19.477 1.00 81.88 80 VAL A N 1
ATOM 636 C CA . VAL A 1 80 ? -0.408 -4.759 -18.396 1.00 81.88 80 VAL A CA 1
ATOM 637 C C . VAL A 1 80 ? -0.605 -5.606 -17.153 1.00 81.88 80 VAL A C 1
ATOM 639 O O . VAL A 1 80 ? 0.372 -6.034 -16.549 1.00 81.88 80 VAL A O 1
ATOM 642 N N . LEU A 1 81 ? -1.861 -5.892 -16.808 1.00 84.94 81 LEU A N 1
ATOM 643 C CA . LEU A 1 81 ? -2.195 -6.666 -15.619 1.00 84.94 81 LEU A CA 1
ATOM 644 C C . LEU A 1 81 ? -1.719 -8.120 -15.705 1.00 84.94 81 LEU A C 1
ATOM 646 O O . LEU A 1 81 ? -1.506 -8.734 -14.676 1.00 84.94 81 LEU A O 1
ATOM 650 N N . LYS A 1 82 ? -1.498 -8.674 -16.902 1.00 88.19 82 LYS A N 1
ATOM 651 C CA . LYS A 1 82 ? -0.875 -10.002 -17.077 1.00 88.19 82 LYS A CA 1
ATOM 652 C C . LYS A 1 82 ? 0.649 -10.000 -16.953 1.00 88.19 82 LYS A C 1
ATOM 654 O O . LYS A 1 82 ? 1.248 -11.069 -16.948 1.00 88.19 82 LYS A O 1
ATOM 659 N N . MET A 1 83 ? 1.275 -8.826 -16.961 1.00 88.75 83 MET A N 1
ATOM 660 C CA . MET A 1 83 ? 2.731 -8.673 -16.910 1.00 88.75 83 MET A CA 1
ATOM 661 C C . MET A 1 83 ? 3.248 -8.345 -15.505 1.00 88.75 83 MET A C 1
ATOM 663 O O . MET A 1 83 ? 4.462 -8.276 -15.327 1.00 88.75 83 MET A O 1
ATOM 667 N N . VAL A 1 84 ? 2.356 -8.113 -14.539 1.00 93.06 84 VAL A N 1
ATOM 668 C CA . VAL A 1 84 ? 2.735 -7.924 -13.134 1.00 93.06 84 VAL A CA 1
ATOM 669 C C . VAL A 1 84 ? 3.193 -9.241 -12.515 1.00 93.06 84 VAL A C 1
ATOM 671 O O . VAL A 1 84 ? 2.806 -10.323 -12.956 1.00 93.06 84 VAL A O 1
ATOM 674 N N . ASP A 1 85 ? 4.033 -9.130 -11.496 1.00 95.94 85 ASP A N 1
ATOM 675 C CA . ASP A 1 85 ? 4.554 -10.258 -10.736 1.00 95.94 85 ASP A CA 1
ATOM 676 C C . ASP A 1 85 ? 3.798 -10.405 -9.410 1.00 95.94 85 ASP A C 1
ATOM 678 O O . ASP A 1 85 ? 3.978 -9.611 -8.479 1.00 95.94 85 ASP A O 1
ATOM 682 N N . ASP A 1 86 ? 2.938 -11.421 -9.343 1.00 95.00 86 ASP A N 1
ATOM 683 C CA . ASP A 1 86 ? 2.097 -11.684 -8.175 1.00 95.00 86 ASP A CA 1
ATOM 684 C C . ASP A 1 86 ? 2.929 -12.024 -6.927 1.00 95.00 86 ASP A C 1
ATOM 686 O O . ASP A 1 86 ? 2.615 -11.538 -5.842 1.00 95.00 86 ASP A O 1
ATOM 690 N N . ASP A 1 87 ? 4.037 -12.764 -7.068 1.00 97.25 87 ASP A N 1
ATOM 691 C CA . ASP A 1 87 ? 4.891 -13.143 -5.935 1.00 97.25 87 ASP A CA 1
ATOM 692 C C . ASP A 1 87 ? 5.537 -11.900 -5.307 1.00 97.25 87 ASP A C 1
ATOM 694 O O . ASP A 1 87 ? 5.549 -11.725 -4.085 1.00 97.25 87 ASP A O 1
ATOM 698 N N . ARG A 1 88 ? 6.050 -10.985 -6.139 1.00 96.81 88 ARG A N 1
ATOM 699 C CA . ARG A 1 88 ? 6.635 -9.721 -5.665 1.00 96.81 88 ARG A CA 1
ATOM 700 C C . ARG A 1 88 ? 5.593 -8.830 -4.989 1.00 96.81 88 ARG A C 1
ATOM 702 O O . ARG A 1 88 ? 5.881 -8.200 -3.969 1.00 96.81 88 ARG A O 1
ATOM 709 N N . MET A 1 89 ? 4.383 -8.795 -5.535 1.00 97.75 89 MET A N 1
ATOM 710 C CA . MET A 1 89 ? 3.250 -8.078 -4.958 1.00 97.75 89 MET A CA 1
ATOM 711 C C . MET A 1 89 ? 2.823 -8.666 -3.604 1.00 97.75 89 MET A C 1
ATOM 713 O O . MET A 1 89 ? 2.591 -7.906 -2.662 1.00 97.75 89 MET A O 1
ATOM 717 N N . ASP A 1 90 ? 2.789 -9.990 -3.469 1.00 98.19 90 ASP A N 1
ATOM 718 C CA . ASP A 1 90 ? 2.443 -10.683 -2.224 1.00 98.19 90 ASP A CA 1
ATOM 719 C C . ASP A 1 90 ? 3.507 -10.504 -1.130 1.00 98.19 90 ASP A C 1
ATOM 721 O O . ASP A 1 90 ? 3.171 -10.401 0.056 1.00 98.19 90 ASP A O 1
ATOM 725 N N . ILE A 1 91 ? 4.788 -10.385 -1.501 1.00 98.25 91 ILE A N 1
ATO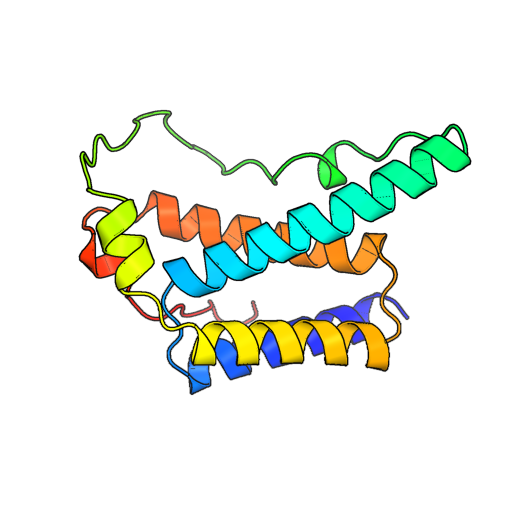M 726 C CA . ILE A 1 91 ? 5.860 -10.031 -0.557 1.00 98.25 91 ILE A CA 1
ATOM 727 C C . ILE A 1 91 ? 5.622 -8.631 0.029 1.00 98.25 91 ILE A C 1
ATOM 729 O O . ILE A 1 91 ? 5.703 -8.459 1.249 1.00 98.25 91 ILE A O 1
ATOM 733 N N . LEU A 1 92 ? 5.292 -7.637 -0.808 1.00 98.25 92 LEU A N 1
ATOM 734 C CA . LEU A 1 92 ? 4.979 -6.286 -0.329 1.00 98.25 92 LEU A CA 1
ATOM 735 C C . LEU A 1 92 ? 3.709 -6.275 0.535 1.00 98.25 92 LEU A C 1
ATOM 737 O O . LEU A 1 92 ? 3.710 -5.655 1.598 1.00 98.25 92 LEU A O 1
ATOM 741 N N . ASP A 1 93 ? 2.657 -6.991 0.127 1.00 98.12 93 ASP A N 1
ATOM 742 C CA . ASP A 1 93 ? 1.428 -7.133 0.921 1.00 98.12 93 ASP A CA 1
ATOM 743 C C . ASP A 1 93 ? 1.712 -7.708 2.313 1.00 98.12 93 ASP A C 1
ATOM 745 O O . ASP A 1 93 ? 1.244 -7.184 3.327 1.00 98.12 93 ASP A O 1
ATOM 749 N N . THR A 1 94 ? 2.531 -8.760 2.367 1.00 98.38 94 THR A N 1
ATOM 750 C CA . THR A 1 94 ? 2.925 -9.415 3.615 1.00 98.38 94 THR A CA 1
ATOM 751 C C . THR A 1 94 ? 3.705 -8.463 4.512 1.00 98.38 94 THR A C 1
ATOM 753 O O . THR A 1 94 ? 3.400 -8.365 5.700 1.00 98.38 94 THR A O 1
ATOM 756 N N . LEU A 1 95 ? 4.669 -7.719 3.960 1.00 98.38 95 LEU A N 1
ATOM 757 C CA . LEU A 1 95 ? 5.450 -6.744 4.721 1.00 98.38 95 LEU A CA 1
ATOM 758 C C . LEU A 1 95 ? 4.562 -5.655 5.331 1.00 98.38 95 LEU A C 1
ATOM 760 O O . LEU A 1 95 ? 4.721 -5.334 6.512 1.00 98.38 95 LEU A O 1
ATOM 764 N N . ILE A 1 96 ? 3.617 -5.116 4.555 1.00 97.81 96 ILE A N 1
ATOM 765 C CA . ILE A 1 96 ? 2.666 -4.108 5.035 1.00 97.81 96 ILE A CA 1
ATOM 766 C C . ILE A 1 96 ? 1.834 -4.684 6.182 1.00 97.81 96 ILE A C 1
ATOM 768 O O . ILE A 1 96 ? 1.775 -4.093 7.260 1.00 97.81 96 ILE A O 1
ATOM 772 N N . ARG A 1 97 ? 1.234 -5.862 5.976 1.00 97.75 97 ARG A N 1
ATOM 773 C CA . ARG A 1 97 ? 0.381 -6.531 6.966 1.00 97.75 97 ARG A CA 1
ATOM 774 C C . ARG A 1 97 ? 1.114 -6.800 8.273 1.00 97.75 97 ARG A C 1
ATOM 776 O O . ARG A 1 97 ? 0.609 -6.446 9.334 1.00 97.75 97 ARG A O 1
ATOM 783 N N . VAL A 1 98 ? 2.288 -7.425 8.188 1.00 97.94 98 VAL A N 1
ATOM 784 C CA . VAL A 1 98 ? 3.101 -7.782 9.356 1.00 97.94 98 VAL A CA 1
ATOM 785 C C . VAL A 1 98 ? 3.528 -6.526 10.098 1.00 97.94 98 VAL A C 1
ATOM 787 O O . VAL A 1 98 ? 3.381 -6.470 11.310 1.00 97.94 98 VAL A O 1
ATOM 790 N N . THR A 1 99 ? 3.977 -5.490 9.389 1.00 96.38 99 THR A N 1
ATOM 791 C CA . THR A 1 99 ? 4.435 -4.260 10.042 1.00 96.38 99 THR A CA 1
ATOM 792 C C . THR A 1 99 ? 3.281 -3.505 10.705 1.00 96.38 99 THR A C 1
ATOM 794 O O . THR A 1 99 ? 3.442 -3.035 11.823 1.00 96.38 99 THR A O 1
ATOM 797 N N . ILE A 1 100 ? 2.099 -3.427 10.078 1.00 95.88 100 ILE A N 1
ATOM 798 C CA . ILE A 1 100 ? 0.904 -2.836 10.707 1.00 95.88 100 ILE A CA 1
ATOM 799 C C . ILE A 1 100 ? 0.543 -3.562 12.009 1.00 95.88 100 ILE A C 1
ATOM 801 O O . ILE A 1 100 ? 0.219 -2.900 12.997 1.00 95.88 100 ILE A O 1
ATOM 805 N N . GLU A 1 101 ? 0.623 -4.893 12.020 1.00 95.75 101 GLU A N 1
ATOM 806 C CA . GLU A 1 101 ? 0.332 -5.713 13.199 1.00 95.75 101 GLU A CA 1
ATOM 807 C C . GLU A 1 101 ? 1.405 -5.555 14.293 1.00 95.75 101 GLU A C 1
ATOM 809 O O . GLU A 1 101 ? 1.076 -5.291 15.450 1.00 95.75 101 GLU A O 1
ATOM 814 N N . GLU A 1 102 ? 2.687 -5.666 13.931 1.00 95.88 102 GLU A N 1
ATOM 815 C CA . GLU A 1 102 ? 3.834 -5.529 14.843 1.00 95.88 102 GLU A CA 1
ATOM 816 C C . GLU A 1 102 ? 3.843 -4.162 15.533 1.00 95.88 102 GLU A C 1
ATOM 818 O O . GLU A 1 102 ? 3.969 -4.070 16.757 1.00 95.88 102 GLU A O 1
ATOM 823 N N . GLU A 1 103 ? 3.642 -3.108 14.744 1.00 94.69 103 GLU A N 1
ATOM 824 C CA . GLU A 1 103 ? 3.629 -1.721 15.199 1.00 94.69 103 GLU A CA 1
ATOM 825 C C . GLU A 1 103 ? 2.283 -1.293 15.801 1.00 94.69 103 GLU A C 1
ATOM 827 O O . GLU A 1 103 ? 2.145 -0.177 16.308 1.00 94.69 103 GLU A O 1
ATOM 832 N N . LYS A 1 104 ? 1.268 -2.169 15.759 1.00 93.88 104 LYS A N 1
ATOM 833 C CA . LYS A 1 104 ? -0.096 -1.907 16.247 1.00 93.88 104 LYS A CA 1
ATOM 834 C C . LYS A 1 104 ? -0.673 -0.605 15.689 1.00 93.88 104 LYS A C 1
ATOM 836 O O . LYS A 1 104 ? -1.285 0.192 16.411 1.00 93.88 104 LYS A O 1
ATOM 841 N N . LEU A 1 105 ? -0.458 -0.371 14.396 1.00 94.00 105 LEU A N 1
ATOM 842 C CA . LEU A 1 105 ? -0.943 0.823 13.717 1.00 94.00 105 LEU A CA 1
ATOM 843 C C . LEU A 1 105 ? -2.475 0.837 13.721 1.00 94.00 105 LEU A C 1
ATOM 845 O O . LEU A 1 105 ? -3.134 -0.133 13.350 1.00 94.00 105 LEU A O 1
ATOM 849 N N . SER A 1 106 ? -3.058 1.970 14.122 1.00 93.25 106 SER A N 1
ATOM 850 C CA . SER A 1 106 ? -4.507 2.153 14.011 1.00 93.25 106 SER A CA 1
ATOM 851 C C . SER A 1 106 ? -4.933 2.152 12.540 1.00 93.25 106 SER A C 1
ATOM 853 O O . SER A 1 106 ? -4.177 2.613 11.681 1.00 93.25 106 SER A O 1
ATOM 855 N N . LEU A 1 107 ? -6.166 1.721 12.253 1.00 92.25 107 LEU A N 1
ATOM 856 C CA . LEU A 1 107 ? -6.734 1.761 10.896 1.00 92.25 107 LEU A CA 1
ATOM 857 C C . LEU A 1 107 ? -6.614 3.155 10.265 1.00 92.25 107 LEU A C 1
ATOM 859 O O . LEU A 1 107 ? -6.231 3.282 9.106 1.00 92.25 107 LEU A O 1
ATOM 863 N N . MET A 1 108 ? -6.872 4.202 11.055 1.00 92.00 108 MET A N 1
ATOM 864 C CA . MET A 1 108 ? -6.740 5.593 10.623 1.00 92.00 108 MET A CA 1
ATOM 865 C C . MET A 1 108 ? -5.292 5.944 10.254 1.00 92.00 108 MET A C 1
ATOM 867 O O . MET A 1 108 ? -5.047 6.527 9.201 1.00 92.00 108 MET A O 1
ATOM 871 N N . SER A 1 109 ? -4.320 5.583 11.099 1.00 92.75 109 SER A N 1
ATOM 872 C CA . SER A 1 109 ? -2.898 5.848 10.840 1.00 92.75 109 SER A CA 1
ATOM 873 C C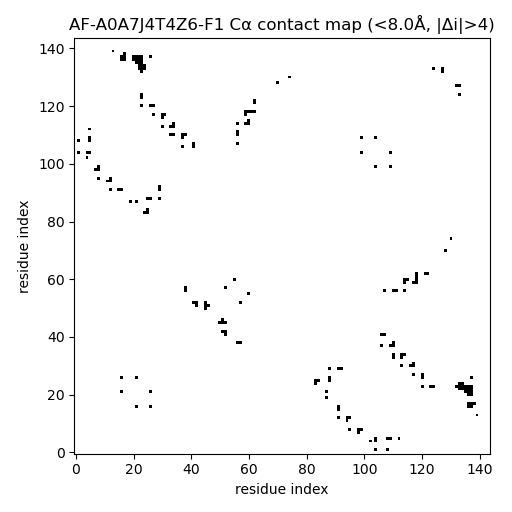 . SER A 1 109 ? -2.399 5.100 9.605 1.00 92.75 109 SER A C 1
ATOM 875 O O . SER A 1 109 ? -1.733 5.699 8.766 1.00 92.75 109 SER A O 1
ATOM 877 N N . ALA A 1 110 ? -2.764 3.824 9.465 1.00 94.69 110 ALA A N 1
ATOM 878 C CA . ALA A 1 110 ? -2.423 3.022 8.297 1.00 94.69 110 ALA A CA 1
ATOM 879 C C . ALA A 1 110 ? -3.032 3.609 7.015 1.00 94.69 110 ALA A C 1
ATOM 881 O O . ALA A 1 110 ? -2.350 3.711 6.000 1.00 94.69 110 ALA A O 1
ATOM 882 N N . LEU A 1 111 ? -4.290 4.059 7.056 1.00 95.25 111 LEU A N 1
ATOM 883 C CA . LEU A 1 111 ? -4.945 4.647 5.888 1.00 95.25 111 LEU A CA 1
ATOM 884 C C . LEU A 1 111 ? -4.307 5.982 5.489 1.00 95.25 111 LEU A C 1
ATOM 886 O O . LEU A 1 111 ? -4.014 6.181 4.314 1.00 95.25 111 LEU A O 1
ATOM 890 N N . LEU A 1 112 ? -4.029 6.871 6.447 1.00 93.56 112 LEU A N 1
ATOM 891 C CA . LEU A 1 112 ? -3.323 8.129 6.177 1.00 93.56 112 LEU A CA 1
ATOM 892 C C . LEU A 1 112 ? -1.926 7.888 5.594 1.00 93.56 112 LEU A C 1
ATOM 894 O O . LEU A 1 112 ? -1.530 8.561 4.645 1.00 93.56 112 LEU A O 1
ATOM 898 N N . PHE A 1 113 ? -1.204 6.896 6.114 1.00 94.69 113 PHE A N 1
ATOM 899 C CA . PHE A 1 113 ? 0.072 6.473 5.551 1.00 94.69 113 PHE A CA 1
ATOM 900 C C . PHE A 1 113 ? -0.079 6.020 4.089 1.00 94.69 113 PHE A C 1
ATOM 902 O O . PHE A 1 113 ? 0.650 6.490 3.214 1.00 94.69 113 PHE A O 1
ATOM 909 N N . MET A 1 114 ? -1.076 5.180 3.794 1.00 96.56 114 MET A N 1
ATOM 910 C CA . MET A 1 114 ? -1.334 4.719 2.428 1.00 96.56 114 MET A CA 1
ATOM 911 C C . MET A 1 114 ? -1.750 5.858 1.489 1.00 96.56 114 MET A C 1
ATOM 913 O O . MET A 1 114 ? -1.409 5.818 0.311 1.00 96.56 114 MET A O 1
ATOM 917 N N . ARG A 1 115 ? -2.418 6.909 1.987 1.00 94.81 115 ARG A N 1
ATOM 918 C CA . ARG A 1 115 ? -2.728 8.118 1.199 1.00 94.81 115 ARG A CA 1
ATOM 919 C C . ARG A 1 115 ? -1.481 8.891 0.778 1.00 94.81 115 ARG A C 1
ATOM 921 O O . ARG A 1 115 ? -1.448 9.403 -0.338 1.00 94.81 115 ARG A O 1
ATOM 928 N N . ASN A 1 116 ? -0.451 8.949 1.623 1.00 93.44 116 ASN A N 1
ATOM 929 C CA . ASN A 1 116 ? 0.828 9.559 1.243 1.00 93.44 116 ASN A CA 1
ATOM 930 C C . ASN A 1 116 ? 1.528 8.738 0.151 1.00 93.44 116 ASN A C 1
ATOM 932 O O . ASN A 1 116 ? 1.998 9.292 -0.839 1.00 93.44 116 ASN A O 1
ATOM 936 N N . TRP A 1 117 ? 1.514 7.409 0.274 1.00 95.75 117 TRP A N 1
ATOM 937 C CA . TRP A 1 117 ? 2.023 6.525 -0.776 1.00 95.75 117 TRP A CA 1
ATOM 938 C C . TRP A 1 117 ? 1.237 6.656 -2.084 1.00 95.75 117 TRP A C 1
ATOM 940 O O . TRP A 1 117 ? 1.830 6.734 -3.157 1.00 95.75 117 TRP A O 1
ATOM 950 N N . GLU A 1 118 ? -0.093 6.735 -2.015 1.00 96.19 118 GLU A N 1
ATOM 951 C CA . GLU A 1 118 ? -0.950 6.970 -3.180 1.00 96.19 118 GLU A CA 1
ATOM 952 C C . GLU A 1 118 ? -0.596 8.278 -3.881 1.00 96.19 118 GLU A C 1
ATOM 954 O O . GLU A 1 118 ? -0.519 8.311 -5.108 1.00 96.19 118 GLU A O 1
ATOM 959 N N . PHE A 1 119 ? -0.376 9.348 -3.118 1.00 93.81 119 PHE A N 1
ATOM 960 C CA . PHE A 1 119 ? 0.022 10.640 -3.659 1.00 93.81 119 PHE A CA 1
ATOM 961 C C . PHE A 1 119 ? 1.329 10.536 -4.456 1.00 93.81 119 PHE A C 1
ATOM 963 O O . PHE A 1 119 ? 1.366 10.952 -5.616 1.00 93.81 119 PHE A O 1
ATOM 970 N N . GLU A 1 120 ? 2.359 9.896 -3.897 1.00 93.38 120 GLU A N 1
ATOM 971 C CA . GLU A 1 120 ? 3.632 9.698 -4.598 1.00 93.38 120 GLU A CA 1
ATOM 972 C C . GLU A 1 120 ? 3.504 8.814 -5.839 1.00 93.38 120 GLU A C 1
ATOM 974 O O . GLU A 1 120 ? 4.103 9.101 -6.880 1.00 93.38 120 GLU A O 1
ATOM 979 N N . MET A 1 121 ? 2.698 7.752 -5.771 1.00 94.50 121 MET A N 1
ATOM 980 C CA . MET A 1 121 ? 2.464 6.891 -6.930 1.00 94.50 121 MET A CA 1
ATOM 981 C C . MET A 1 121 ? 1.730 7.657 -8.030 1.00 94.50 121 MET A C 1
ATOM 983 O O . MET A 1 121 ? 2.127 7.604 -9.193 1.00 94.50 121 MET A O 1
ATOM 987 N N . ARG A 1 122 ? 0.707 8.440 -7.676 1.00 92.62 122 ARG A N 1
ATOM 988 C CA . ARG A 1 122 ? -0.055 9.254 -8.631 1.00 92.62 122 ARG A CA 1
ATOM 989 C C . ARG A 1 122 ? 0.799 10.347 -9.273 1.00 92.62 122 ARG A C 1
ATOM 991 O O . ARG A 1 122 ? 0.705 10.513 -10.486 1.00 92.62 122 ARG A O 1
ATOM 998 N N . LYS A 1 123 ? 1.676 11.018 -8.514 1.00 91.06 123 LYS A N 1
ATOM 999 C CA . LYS A 1 123 ? 2.648 12.000 -9.040 1.00 91.06 123 LYS A CA 1
ATOM 1000 C C . LYS A 1 123 ? 3.523 11.389 -10.139 1.00 91.06 123 LYS A C 1
ATOM 1002 O O . LYS A 1 123 ? 3.806 12.034 -11.142 1.00 91.06 123 LYS A O 1
ATOM 1007 N N . ARG A 1 124 ? 3.932 10.129 -9.976 1.00 90.50 124 ARG A N 1
ATOM 1008 C CA . ARG A 1 124 ? 4.742 9.404 -10.970 1.00 90.50 124 ARG A CA 1
ATOM 1009 C C . ARG A 1 124 ? 3.914 8.910 -12.144 1.00 90.50 124 ARG A C 1
ATOM 1011 O O . ARG A 1 124 ? 4.356 9.025 -13.281 1.00 90.50 124 ARG A O 1
ATOM 1018 N N . LEU A 1 125 ? 2.718 8.383 -11.882 1.00 89.88 125 LEU A N 1
ATOM 1019 C CA . LEU A 1 125 ? 1.795 7.924 -12.921 1.00 89.88 125 LEU A CA 1
ATOM 1020 C C . LEU A 1 125 ? 1.404 9.063 -13.872 1.00 89.88 125 LEU A C 1
ATOM 1022 O O . LEU A 1 125 ? 1.309 8.835 -15.071 1.00 89.88 125 LEU A O 1
ATOM 1026 N N . GLU A 1 126 ? 1.255 10.292 -13.373 1.00 87.88 126 GLU A N 1
ATOM 1027 C CA . GLU A 1 126 ? 0.997 11.481 -14.201 1.00 87.88 126 GLU A CA 1
ATOM 1028 C C . GLU A 1 126 ? 2.151 11.789 -15.176 1.00 87.88 126 GLU A C 1
ATOM 1030 O O . GLU A 1 126 ? 1.933 12.301 -16.272 1.00 87.88 126 GLU A O 1
ATOM 1035 N N . GLN A 1 127 ? 3.382 11.417 -14.816 1.00 86.12 127 GLN A N 1
ATOM 1036 C CA . GLN A 1 127 ? 4.580 11.606 -15.641 1.00 86.12 127 GLN A CA 1
ATOM 1037 C C . GLN A 1 127 ? 4.815 10.464 -16.642 1.00 86.12 127 GLN A C 1
ATOM 1039 O O . GLN A 1 127 ? 5.725 10.548 -17.473 1.00 86.12 127 GLN A O 1
ATOM 1044 N N . VAL A 1 128 ? 4.021 9.389 -16.583 1.00 86.44 128 VAL A N 1
ATOM 1045 C CA . VAL A 1 128 ? 4.134 8.259 -17.510 1.00 86.44 128 VAL A CA 1
ATOM 1046 C C . VAL A 1 128 ? 3.662 8.688 -18.898 1.00 86.44 128 VAL A C 1
ATOM 1048 O O . VAL A 1 128 ? 2.500 9.009 -19.117 1.00 86.44 128 VAL A O 1
ATOM 1051 N N . GLN A 1 129 ? 4.580 8.634 -19.861 1.00 83.06 129 GLN A N 1
ATOM 1052 C CA . GLN A 1 129 ? 4.344 8.913 -21.278 1.00 83.06 129 GLN A CA 1
ATOM 1053 C C . GLN A 1 129 ? 4.402 7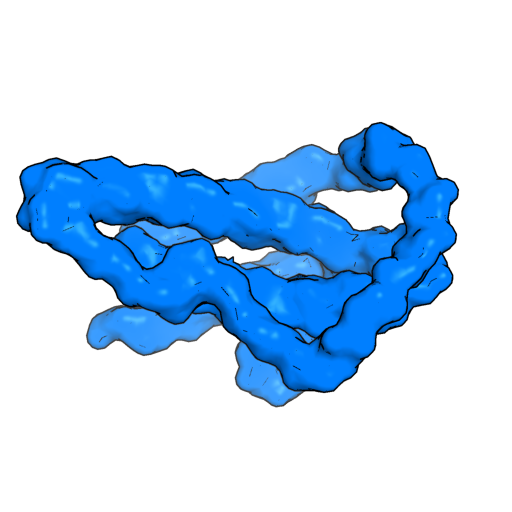.654 -22.156 1.00 83.06 129 GLN A C 1
ATOM 1055 O O . GLN A 1 129 ? 4.112 7.703 -23.351 1.00 83.06 129 GLN A O 1
ATOM 1060 N N . ARG A 1 130 ? 4.882 6.525 -21.624 1.00 82.19 130 ARG A N 1
ATOM 1061 C CA . ARG A 1 130 ? 5.027 5.267 -22.368 1.00 82.19 130 ARG A CA 1
ATOM 1062 C C . ARG A 1 130 ? 4.655 4.084 -21.479 1.00 82.19 130 ARG A C 1
ATOM 1064 O O . ARG A 1 130 ? 5.124 4.044 -20.346 1.00 82.19 130 ARG A O 1
ATOM 1071 N N . PRO A 1 131 ? 3.953 3.056 -21.995 1.00 80.19 131 PRO A N 1
ATOM 1072 C CA . PRO A 1 131 ? 3.566 1.885 -21.201 1.00 80.19 131 PRO A CA 1
ATOM 1073 C C . PRO A 1 131 ? 4.736 1.189 -20.498 1.00 80.19 131 PRO A C 1
ATOM 1075 O O . PRO A 1 131 ? 4.594 0.729 -19.373 1.00 80.19 131 PRO A O 1
ATOM 1078 N N . GLY A 1 132 ? 5.920 1.161 -21.119 1.00 84.62 132 GLY A N 1
ATOM 1079 C CA . GLY A 1 132 ? 7.118 0.586 -20.499 1.00 84.62 132 GLY A CA 1
ATOM 1080 C C . GLY A 1 132 ? 7.549 1.285 -19.204 1.00 84.62 132 GLY A C 1
ATOM 1081 O O . GLY A 1 132 ? 8.178 0.652 -18.369 1.00 84.62 132 GLY A O 1
ATOM 1082 N N . GLN A 1 133 ? 7.180 2.555 -19.000 1.00 89.19 133 GLN A N 1
ATOM 1083 C CA . GLN A 1 133 ? 7.514 3.293 -17.778 1.00 89.19 133 GLN A CA 1
ATOM 1084 C C . GLN A 1 133 ? 6.680 2.853 -16.568 1.00 89.19 133 GLN A C 1
ATOM 1086 O O . GLN A 1 133 ? 7.111 3.064 -15.440 1.00 89.19 133 GLN A O 1
ATOM 1091 N N . LEU A 1 134 ? 5.533 2.192 -16.776 1.00 90.00 134 LEU A N 1
ATOM 1092 C CA . LEU A 1 134 ? 4.773 1.553 -15.694 1.00 90.00 134 LEU A CA 1
ATOM 1093 C C . LEU A 1 134 ? 5.573 0.430 -15.017 1.00 90.00 134 LEU A C 1
ATOM 1095 O O . LEU A 1 134 ? 5.363 0.142 -13.841 1.00 90.00 134 LEU A O 1
ATOM 1099 N N . PHE A 1 135 ? 6.497 -0.174 -15.768 1.00 92.81 135 PHE A N 1
ATOM 1100 C CA . PHE A 1 135 ? 7.383 -1.246 -15.324 1.00 92.81 135 PHE A CA 1
ATOM 1101 C C . PHE A 1 135 ? 8.759 -0.748 -14.877 1.00 92.81 135 PHE A C 1
ATOM 1103 O O . PHE A 1 135 ? 9.614 -1.551 -14.510 1.00 92.81 135 PHE A O 1
ATOM 1110 N N . SER A 1 136 ? 8.985 0.567 -14.895 1.00 92.69 136 SER A N 1
ATOM 1111 C CA . SER A 1 136 ? 10.188 1.142 -14.308 1.00 92.69 136 SER A CA 1
ATOM 1112 C C . SER A 1 136 ? 10.161 0.967 -12.786 1.00 92.69 136 SER A C 1
ATOM 1114 O O . SER A 1 136 ? 9.099 1.168 -12.183 1.00 92.69 136 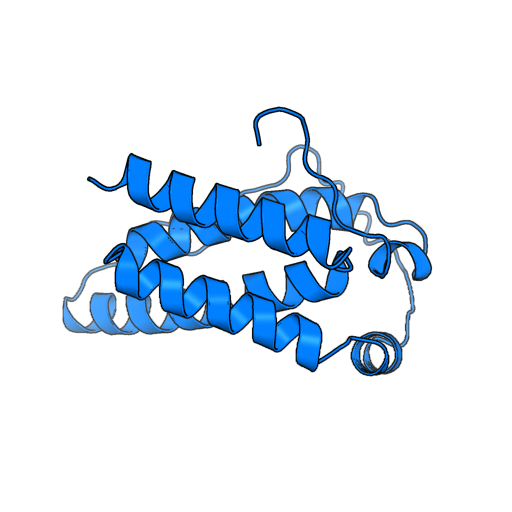SER A O 1
ATOM 1116 N N . PRO A 1 137 ? 11.308 0.645 -12.160 1.00 94.25 137 PRO A N 1
ATOM 1117 C CA . PRO A 1 137 ? 11.419 0.603 -10.709 1.00 94.25 137 PRO A CA 1
ATOM 1118 C C . PRO A 1 137 ? 11.026 1.937 -10.073 1.00 94.25 137 PRO A C 1
ATOM 1120 O O . PRO A 1 137 ? 11.365 3.007 -10.590 1.00 94.25 137 PRO A O 1
ATOM 1123 N N . VAL A 1 138 ? 10.327 1.877 -8.943 1.00 93.12 138 VAL A N 1
ATOM 1124 C CA . VAL A 1 138 ? 10.064 3.060 -8.117 1.00 93.12 138 VAL A CA 1
ATOM 1125 C C . VAL A 1 138 ? 11.352 3.486 -7.408 1.00 93.12 138 VAL A C 1
ATOM 1127 O O . VAL A 1 138 ? 12.080 2.651 -6.883 1.00 93.12 138 VAL A O 1
ATOM 1130 N N . THR A 1 139 ? 11.631 4.791 -7.390 1.00 86.44 139 THR A N 1
ATOM 1131 C CA . THR A 1 139 ? 12.819 5.380 -6.745 1.00 86.44 139 THR A CA 1
ATOM 1132 C C . THR A 1 139 ? 12.422 6.596 -5.923 1.00 86.44 139 THR A C 1
ATOM 1134 O O . THR A 1 139 ? 11.882 7.545 -6.491 1.00 86.44 139 THR A O 1
ATOM 1137 N N . PHE A 1 140 ? 12.673 6.626 -4.623 1.00 86.31 140 PHE A N 1
ATOM 1138 C CA . PHE A 1 140 ? 12.228 7.733 -3.769 1.00 86.31 140 PHE A CA 1
ATOM 1139 C C . PHE A 1 140 ? 13.249 8.881 -3.732 1.00 86.31 140 PHE A C 1
ATOM 1141 O O . PHE A 1 140 ? 14.418 8.683 -4.051 1.00 86.31 140 PHE A O 1
ATOM 1148 N N . GLU A 1 141 ? 12.787 10.106 -3.458 1.00 80.38 141 GLU A N 1
ATOM 1149 C CA . GLU A 1 141 ? 13.686 11.255 -3.262 1.00 80.38 141 GLU A CA 1
ATOM 1150 C C . GLU A 1 141 ? 14.383 11.141 -1.896 1.00 80.38 141 GLU A C 1
ATOM 1152 O O . GLU A 1 141 ? 13.854 10.513 -0.976 1.00 80.38 141 GLU A O 1
ATOM 1157 N N . ASP A 1 142 ? 15.562 11.754 -1.755 1.00 67.44 142 ASP A N 1
ATOM 1158 C CA . ASP A 1 142 ? 16.304 11.750 -0.491 1.00 67.44 142 ASP A CA 1
ATOM 1159 C C . ASP A 1 142 ? 15.444 12.334 0.642 1.00 67.44 142 ASP A C 1
ATOM 1161 O O . ASP A 1 142 ? 15.045 13.500 0.605 1.00 67.44 142 ASP A O 1
ATOM 1165 N N . GLY A 1 143 ? 15.190 11.525 1.674 1.00 66.62 143 GLY A N 1
ATOM 1166 C CA . GLY A 1 143 ? 14.393 11.919 2.837 1.00 66.62 143 GLY A CA 1
ATOM 1167 C C . GLY A 1 143 ? 12.884 11.710 2.696 1.00 66.62 143 GLY A C 1
ATOM 1168 O O . GLY A 1 143 ? 12.153 12.264 3.518 1.00 66.62 143 GLY A O 1
ATOM 1169 N N . PHE A 1 144 ? 12.435 10.947 1.689 1.00 72.06 144 PHE A N 1
ATOM 1170 C CA . PHE A 1 144 ? 11.051 10.477 1.601 1.00 72.06 144 PHE A CA 1
ATOM 1171 C C . PHE A 1 144 ? 10.639 9.662 2.819 1.00 72.06 144 PHE A C 1
ATOM 1173 O O . PHE A 1 144 ? 11.326 8.678 3.192 1.00 72.06 144 PHE A O 1
#

Foldseek 3Di:
DLPVLLVVLVVLLQVLLVVVLFFLLLLLVLLVVLLVVLVVVVVVVCVVVVHDDDPPLVDADDDPPPDPPPLPPPDPVVVLVVPHDVVSSVVSNVSLVVSCVVSVHDSSSSSNSSSVSNRLSVVQVSVDPDSVNSRGRDDDDPPD

Solvent-accessible surface area (backbone atoms only — not comparable to full-atom values): 8526 Å² total; per-residue (Å²): 121,71,67,61,47,52,48,52,49,48,53,54,49,51,52,48,34,50,75,67,49,36,24,42,50,53,56,44,52,51,41,53,52,50,40,53,55,40,47,54,56,50,48,55,53,22,60,77,69,78,48,79,81,56,65,82,71,78,40,78,66,82,70,88,81,72,67,87,70,71,77,85,71,90,62,66,60,72,60,57,67,69,68,58,60,65,69,66,46,49,52,52,52,48,52,53,52,51,44,40,59,76,57,62,53,49,65,66,58,52,38,52,51,36,40,55,53,46,37,56,45,48,62,51,57,73,67,54,86,48,80,72,55,41,61,36,53,51,78,81,63,96,89,112